Protein AF-A0A524DX60-F1 (afdb_monomer_lite)

Sequence (99 aa):
MSTEDYVSEVRRTIRDLIEAAMKESDADMKKKSQEAIENLRALISDVVEVGRGQLVGSESRIALNQIANMLGYSNGKTLMIAFGVKPKTKPNHVPPPPP

Foldseek 3Di:
DFLVVLLVVLVVLVVQLVVLVVPPDPVSNVVSNVVSLVVNLVSLLVLLVVCVPCCDPDSSQVSLQSSCVVVVHPGSVRVCVVSVHDRPDDPPPPPPDDD

Secondary structure (DSSP, 8-state):
--HHHHHHHHHHHHHHHHHHHTS--HHHHHHHHHHHHHHHHHHHHHHHHHTTT--SS-HHHHHHHHHHHHTT-SSHHHHHHHHTPPP-PPP---PPPP-

Radius of gyration: 16.83 Å; chains: 1; bounding box: 31×43×52 Å

pLDDT: mean 74.44, std 10.51, range [46.28, 86.75]

Structure (mmCIF, N/CA/C/O backbone):
data_AF-A0A524DX60-F1
#
_entry.id   AF-A0A524DX60-F1
#
loop_
_atom_site.group_PDB
_atom_site.id
_atom_site.type_symbol
_atom_site.label_atom_id
_atom_site.label_alt_id
_atom_site.label_comp_id
_atom_site.label_asym_id
_atom_site.label_entity_id
_atom_site.label_seq_id
_atom_site.pdbx_PDB_ins_code
_atom_site.Cartn_x
_atom_site.Cartn_y
_atom_site.Cartn_z
_atom_site.occupancy
_atom_site.B_iso_or_equiv
_atom_site.auth_seq_id
_atom_site.auth_comp_id
_atom_site.auth_asym_id
_atom_site.auth_atom_id
_atom_site.pdbx_PDB_model_num
ATOM 1 N N . MET A 1 1 ? -1.215 3.793 -14.510 1.00 64.06 1 MET A N 1
ATOM 2 C CA . MET A 1 1 ? -0.989 4.764 -13.424 1.00 64.06 1 MET A CA 1
ATOM 3 C C . MET A 1 1 ? 0.460 5.191 -13.438 1.00 64.06 1 MET A C 1
ATOM 5 O O . MET A 1 1 ? 1.324 4.353 -13.681 1.00 64.06 1 MET A O 1
ATOM 9 N N . SER A 1 2 ? 0.704 6.479 -13.216 1.00 74.19 2 SER A N 1
ATOM 10 C CA . SER A 1 2 ? 2.030 7.026 -12.930 1.00 74.19 2 SER A CA 1
ATOM 11 C C . SER A 1 2 ? 2.504 6.580 -11.541 1.00 74.19 2 SER A C 1
ATOM 13 O O . SER A 1 2 ? 1.700 6.212 -10.682 1.00 74.19 2 SER A O 1
ATOM 15 N N . THR A 1 3 ? 3.813 6.659 -11.291 1.00 70.62 3 THR A N 1
ATOM 16 C CA . THR A 1 3 ? 4.393 6.513 -9.943 1.00 70.62 3 THR A CA 1
ATOM 17 C C . THR A 1 3 ? 3.688 7.408 -8.919 1.00 70.62 3 THR A C 1
ATOM 19 O O . THR A 1 3 ? 3.420 6.978 -7.797 1.00 70.62 3 THR A O 1
ATOM 22 N N . GLU A 1 4 ? 3.359 8.641 -9.310 1.00 76.00 4 GLU A N 1
ATOM 23 C CA . GLU A 1 4 ? 2.700 9.620 -8.440 1.00 76.00 4 GLU A CA 1
ATOM 24 C C . GLU A 1 4 ? 1.271 9.213 -8.075 1.00 76.00 4 GLU A C 1
ATOM 26 O O . GLU A 1 4 ? 0.849 9.446 -6.940 1.00 76.00 4 GLU A O 1
ATOM 31 N N . ASP A 1 5 ? 0.558 8.547 -8.987 1.00 80.06 5 ASP A N 1
ATOM 32 C CA . ASP A 1 5 ? -0.798 8.057 -8.733 1.00 80.06 5 ASP A CA 1
ATOM 33 C C . ASP A 1 5 ? -0.768 6.969 -7.653 1.00 80.06 5 ASP A C 1
ATOM 35 O O . ASP A 1 5 ? -1.494 7.055 -6.665 1.00 80.06 5 ASP A O 1
ATOM 39 N N . TYR A 1 6 ? 0.143 5.994 -7.781 1.00 74.31 6 TYR A N 1
ATOM 40 C CA . TYR A 1 6 ? 0.286 4.908 -6.803 1.00 74.31 6 TYR A CA 1
ATOM 41 C C . TYR A 1 6 ? 0.648 5.424 -5.413 1.00 74.31 6 TYR A C 1
ATOM 43 O O . TYR A 1 6 ? 0.111 4.974 -4.401 1.00 74.31 6 TYR A O 1
ATOM 51 N N . VAL A 1 7 ? 1.569 6.384 -5.351 1.00 77.31 7 VAL A N 1
ATOM 52 C CA . VAL A 1 7 ? 2.011 6.978 -4.087 1.00 77.31 7 VAL A CA 1
ATOM 53 C C . VAL A 1 7 ? 0.895 7.806 -3.455 1.00 77.31 7 VAL A C 1
ATOM 55 O O . VAL A 1 7 ? 0.702 7.743 -2.240 1.00 77.31 7 VAL A O 1
ATOM 58 N N . SER A 1 8 ? 0.131 8.541 -4.262 1.00 84.75 8 SER A N 1
ATOM 59 C CA . SER A 1 8 ? -1.018 9.319 -3.793 1.00 84.75 8 SER A CA 1
ATOM 60 C C . SER A 1 8 ? -2.127 8.423 -3.249 1.00 84.75 8 SER A C 1
ATOM 62 O O . SER A 1 8 ? -2.686 8.716 -2.191 1.00 84.75 8 SER A O 1
ATOM 64 N N . GLU A 1 9 ? -2.404 7.304 -3.915 1.00 82.81 9 GLU A N 1
ATOM 65 C CA . GLU A 1 9 ? -3.428 6.357 -3.482 1.00 82.81 9 GLU A CA 1
ATOM 66 C C . GLU A 1 9 ? -3.033 5.652 -2.180 1.00 82.81 9 GLU A C 1
ATOM 68 O O . GLU A 1 9 ? -3.815 5.635 -1.232 1.00 82.81 9 GLU A O 1
ATOM 73 N N . VAL A 1 10 ? -1.774 5.215 -2.053 1.00 82.31 10 VAL A N 1
ATOM 74 C CA . VAL A 1 10 ? -1.252 4.665 -0.791 1.00 82.31 10 VAL A CA 1
ATOM 75 C C . VAL A 1 10 ? -1.323 5.684 0.348 1.00 82.31 10 VAL A C 1
ATOM 77 O O . VAL A 1 10 ? -1.740 5.339 1.453 1.00 82.31 10 VAL A O 1
ATOM 80 N N . ARG A 1 11 ? -0.956 6.951 0.107 1.00 83.25 11 ARG A N 1
ATOM 81 C CA . ARG A 1 11 ? -1.075 8.013 1.126 1.00 83.25 11 ARG A CA 1
ATOM 82 C C . ARG A 1 11 ? -2.514 8.206 1.579 1.00 83.25 11 ARG A C 1
ATOM 84 O O . ARG A 1 11 ? -2.751 8.397 2.771 1.00 83.25 11 ARG A O 1
ATOM 91 N N . ARG A 1 12 ? -3.461 8.151 0.643 1.00 86.75 12 ARG A N 1
ATOM 92 C CA . ARG A 1 12 ? -4.888 8.231 0.948 1.00 86.75 12 ARG A CA 1
ATOM 93 C C . ARG A 1 12 ? -5.327 7.049 1.808 1.00 86.75 12 ARG A C 1
ATOM 95 O O . ARG A 1 12 ? -5.898 7.277 2.864 1.00 86.75 12 ARG A O 1
ATOM 102 N N . THR A 1 13 ? -4.970 5.818 1.440 1.00 83.62 13 THR A N 1
ATOM 103 C CA . THR A 1 13 ? -5.318 4.625 2.227 1.00 83.62 13 THR A CA 1
ATOM 104 C C . THR A 1 13 ? -4.718 4.654 3.637 1.00 83.62 13 THR A C 1
ATOM 106 O O . THR A 1 13 ? -5.394 4.295 4.597 1.00 83.62 13 THR A O 1
ATOM 109 N N . ILE A 1 14 ? -3.476 5.128 3.796 1.00 83.31 14 ILE A N 1
ATOM 110 C CA . ILE A 1 14 ? -2.855 5.314 5.120 1.00 83.31 14 ILE A CA 1
ATOM 111 C C . ILE A 1 14 ? -3.609 6.372 5.934 1.00 83.31 14 ILE A C 1
ATOM 113 O O . ILE A 1 14 ? -3.847 6.171 7.124 1.00 83.31 14 ILE A O 1
ATOM 117 N N . ARG A 1 15 ? -4.005 7.494 5.320 1.00 83.69 15 ARG A N 1
ATOM 118 C CA . ARG A 1 15 ? -4.810 8.514 6.006 1.00 83.69 15 ARG A CA 1
ATOM 119 C C . ARG A 1 15 ? -6.154 7.940 6.452 1.00 83.69 15 ARG A C 1
ATOM 121 O O . ARG A 1 15 ? -6.510 8.117 7.612 1.00 83.69 15 ARG A O 1
ATOM 128 N N . ASP A 1 16 ? -6.844 7.218 5.577 1.00 82.12 16 ASP A N 1
ATOM 129 C CA . ASP A 1 16 ? -8.137 6.601 5.881 1.00 82.12 16 ASP A CA 1
ATOM 130 C C . ASP A 1 16 ? -8.015 5.583 7.032 1.00 82.12 16 ASP A C 1
ATOM 132 O O . ASP A 1 16 ? -8.883 5.525 7.904 1.00 82.12 16 ASP A O 1
ATOM 136 N N . LEU A 1 17 ? -6.906 4.834 7.092 1.00 76.62 17 LEU A N 1
ATOM 137 C CA . LEU A 1 17 ? -6.563 3.946 8.210 1.00 76.62 17 LEU A CA 1
ATOM 138 C C . LEU A 1 17 ? -6.379 4.701 9.525 1.00 76.62 17 LEU A C 1
ATOM 140 O O . LEU A 1 17 ? -6.930 4.292 10.544 1.00 76.62 17 LEU A O 1
ATOM 144 N N . ILE A 1 18 ? -5.618 5.797 9.512 1.00 79.56 18 ILE A N 1
ATOM 145 C CA . ILE A 1 18 ? -5.383 6.620 10.704 1.00 79.56 18 ILE A CA 1
ATOM 146 C C . ILE A 1 18 ? -6.702 7.243 11.176 1.00 79.56 18 ILE A C 1
ATOM 148 O O . ILE A 1 18 ? -7.009 7.207 12.362 1.00 79.56 18 ILE A O 1
ATOM 152 N N . GLU A 1 19 ? -7.524 7.758 10.261 1.00 79.25 19 GLU A N 1
ATOM 153 C CA . GLU A 1 19 ? -8.844 8.306 10.585 1.00 79.25 19 GLU A CA 1
ATOM 154 C C . GLU A 1 19 ? -9.815 7.249 11.117 1.00 79.25 19 GLU A C 1
ATOM 156 O O . GLU A 1 19 ? -10.608 7.541 12.014 1.00 79.25 19 GLU A O 1
ATOM 161 N N . ALA A 1 20 ? -9.767 6.025 10.587 1.00 73.81 20 ALA A N 1
ATOM 162 C CA . ALA A 1 20 ? -10.546 4.907 11.104 1.00 73.81 20 ALA A CA 1
ATOM 163 C C . ALA A 1 20 ? -10.060 4.475 12.494 1.00 73.81 20 ALA A C 1
ATOM 165 O O . ALA A 1 20 ? -10.893 4.220 13.356 1.00 73.81 20 ALA A O 1
ATOM 166 N N . ALA A 1 21 ? -8.745 4.449 12.728 1.00 68.12 21 ALA A N 1
ATOM 167 C CA . ALA A 1 21 ? -8.150 4.119 14.022 1.00 68.12 21 ALA A CA 1
ATOM 168 C C . ALA A 1 21 ? -8.406 5.192 15.096 1.00 68.12 21 ALA A C 1
ATOM 170 O O . ALA A 1 21 ? -8.496 4.866 16.274 1.00 68.12 21 ALA A O 1
ATOM 171 N N . MET A 1 22 ? -8.554 6.463 14.707 1.00 71.00 22 MET A N 1
ATOM 172 C CA . MET A 1 22 ? -8.924 7.553 15.622 1.00 71.00 22 MET A CA 1
ATOM 173 C C . MET A 1 22 ? -10.414 7.556 16.005 1.00 71.00 22 MET A C 1
ATOM 175 O O . MET A 1 22 ? -10.800 8.276 16.923 1.00 71.00 22 MET A O 1
ATOM 179 N N . LYS A 1 23 ? -11.273 6.794 15.313 1.00 67.50 23 LYS A N 1
ATOM 180 C CA . LYS A 1 23 ? -12.707 6.690 15.624 1.00 67.50 23 LYS A CA 1
ATOM 181 C C . LYS A 1 23 ? -12.941 5.451 16.501 1.00 67.50 23 LYS A C 1
ATOM 183 O O . LYS A 1 23 ? -12.855 4.334 16.014 1.00 67.50 23 LYS A O 1
ATOM 188 N N . GLU A 1 24 ? -13.269 5.671 17.776 1.00 58.22 24 GLU A N 1
ATOM 189 C CA . GLU A 1 24 ? -13.328 4.722 18.918 1.00 58.22 24 GLU A CA 1
ATOM 190 C C . GLU A 1 24 ? -14.241 3.465 18.804 1.00 58.22 24 GLU A C 1
ATOM 192 O O . GLU A 1 24 ? -14.492 2.801 19.807 1.00 58.22 24 GLU A O 1
ATOM 197 N N . SER A 1 25 ? -14.754 3.081 17.630 1.00 63.44 25 SER A N 1
ATOM 198 C CA . SER A 1 25 ? -15.586 1.867 17.488 1.00 63.44 25 SER A CA 1
ATOM 199 C C . SER A 1 25 ? -14.741 0.661 17.061 1.00 63.44 25 SER A C 1
ATOM 201 O O . SER A 1 25 ? -14.467 0.473 15.876 1.00 63.44 25 SER A O 1
ATOM 203 N N . ASP A 1 26 ? -14.353 -0.176 18.027 1.00 64.75 26 ASP A N 1
ATOM 204 C CA . ASP A 1 26 ? -13.466 -1.349 17.871 1.00 64.75 26 ASP A CA 1
ATOM 205 C C . ASP A 1 26 ? -13.893 -2.322 16.743 1.00 64.75 26 ASP A C 1
ATOM 207 O O . ASP A 1 26 ? -13.067 -2.869 16.005 1.00 64.75 26 ASP A O 1
ATOM 211 N N . ALA A 1 27 ? -15.202 -2.522 16.549 1.00 64.69 27 ALA A N 1
ATOM 212 C CA . ALA A 1 27 ? -15.728 -3.444 15.537 1.00 64.69 27 ALA A CA 1
ATOM 213 C C . ALA A 1 27 ? -15.660 -2.8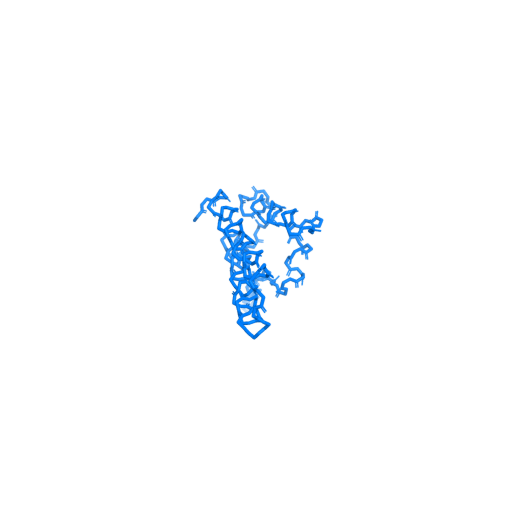68 14.109 1.00 64.69 27 ALA A C 1
ATOM 215 O O . ALA A 1 27 ? -15.243 -3.562 13.175 1.00 64.69 27 ALA A O 1
ATOM 216 N N . ASP A 1 28 ? -16.017 -1.592 13.939 1.00 66.94 28 ASP A N 1
ATOM 217 C CA . ASP A 1 28 ? -15.925 -0.900 12.647 1.00 66.94 28 ASP A CA 1
ATOM 218 C C . ASP A 1 28 ? -14.470 -0.615 12.268 1.00 66.94 28 ASP A C 1
ATOM 220 O O . ASP A 1 28 ? -14.100 -0.686 11.092 1.00 66.94 28 ASP A O 1
ATOM 224 N N . MET A 1 29 ? -13.627 -0.349 13.270 1.00 70.06 29 MET A N 1
ATOM 225 C CA . MET A 1 29 ? -12.190 -0.169 13.116 1.00 70.06 29 MET A CA 1
ATOM 226 C C . MET A 1 29 ? -11.547 -1.431 12.551 1.00 70.06 29 MET A C 1
ATOM 228 O O . MET A 1 29 ? -10.792 -1.337 11.583 1.00 70.06 29 MET A O 1
ATOM 232 N N . LYS A 1 30 ? -11.862 -2.614 13.093 1.00 70.31 30 LYS A N 1
ATOM 233 C CA . LYS A 1 30 ? -11.279 -3.874 12.614 1.00 70.31 30 LYS A CA 1
ATOM 234 C C . LYS A 1 30 ? -11.631 -4.148 11.151 1.00 70.31 30 LYS A C 1
ATOM 236 O O . LYS A 1 30 ? -10.747 -4.504 10.373 1.00 70.31 30 LYS A O 1
ATOM 241 N N . LYS A 1 31 ? -12.892 -3.922 10.762 1.00 77.19 31 LYS A N 1
ATOM 242 C CA . LYS A 1 31 ? -13.350 -4.117 9.378 1.00 77.19 31 LYS A CA 1
ATOM 243 C C . LYS A 1 31 ? -12.688 -3.131 8.411 1.00 77.19 31 LYS A C 1
ATOM 245 O O . LYS A 1 31 ? -12.109 -3.561 7.419 1.00 77.19 31 LYS A O 1
ATOM 250 N N . LYS A 1 32 ? -12.691 -1.831 8.728 1.00 76.81 32 LYS A N 1
ATOM 251 C CA . LYS A 1 32 ? -12.038 -0.801 7.896 1.00 76.81 32 LYS A CA 1
ATOM 252 C C . LYS A 1 32 ? -10.529 -0.988 7.807 1.00 76.81 32 LYS A C 1
ATOM 254 O O . LYS A 1 32 ? -9.947 -0.787 6.746 1.00 76.81 32 LYS A O 1
ATOM 259 N N . SER A 1 33 ? -9.901 -1.401 8.907 1.00 73.12 33 SER A N 1
ATOM 260 C CA . SER A 1 33 ? -8.469 -1.695 8.924 1.00 73.12 33 SER A CA 1
ATOM 261 C C . SER A 1 33 ? -8.133 -2.860 8.006 1.00 73.12 33 SER A C 1
ATOM 263 O O . SER A 1 33 ? -7.169 -2.788 7.251 1.00 73.12 33 SER A O 1
ATOM 265 N N . GLN A 1 34 ? -8.954 -3.911 8.023 1.00 79.06 34 GLN A N 1
ATOM 266 C CA . GLN A 1 34 ? -8.775 -5.053 7.139 1.00 79.06 34 GLN A CA 1
ATOM 267 C C . GLN A 1 34 ? -8.987 -4.677 5.664 1.00 79.06 34 GLN A C 1
ATOM 269 O O . GLN A 1 34 ? -8.126 -4.985 4.844 1.00 79.06 34 GLN A O 1
ATOM 274 N N . GLU A 1 35 ? -10.060 -3.950 5.337 1.00 82.44 35 GLU A N 1
ATOM 275 C CA . GLU A 1 35 ? -10.335 -3.476 3.969 1.00 82.44 35 GLU A CA 1
ATOM 276 C C . GLU A 1 35 ? -9.196 -2.600 3.427 1.00 82.44 35 GLU A C 1
ATOM 278 O O . GLU A 1 35 ? -8.755 -2.761 2.290 1.00 82.44 35 GLU A O 1
ATOM 283 N N . ALA A 1 36 ? -8.651 -1.700 4.245 1.00 78.94 36 ALA A N 1
ATOM 284 C CA . ALA A 1 36 ? -7.548 -0.849 3.824 1.00 78.94 36 ALA A CA 1
ATOM 285 C C . ALA A 1 36 ? -6.213 -1.605 3.686 1.00 78.94 36 ALA A C 1
ATOM 287 O O . ALA A 1 36 ? -5.434 -1.300 2.782 1.00 78.94 36 ALA A O 1
ATOM 288 N N . ILE A 1 37 ? -5.952 -2.625 4.513 1.00 81.56 37 ILE A N 1
ATOM 289 C CA . ILE A 1 37 ? -4.801 -3.526 4.327 1.00 81.56 37 ILE A CA 1
ATOM 290 C C . ILE A 1 37 ? -4.945 -4.325 3.023 1.00 81.56 37 ILE A C 1
ATOM 292 O O . ILE A 1 37 ? -3.965 -4.491 2.293 1.00 81.56 37 ILE A O 1
ATOM 296 N N . GLU A 1 38 ? -6.151 -4.798 2.704 1.00 84.12 38 GLU A N 1
ATOM 297 C CA . GLU A 1 38 ? -6.438 -5.491 1.444 1.00 84.12 38 GLU A CA 1
ATOM 298 C C . GLU A 1 38 ? -6.261 -4.562 0.234 1.00 84.12 38 GLU A C 1
ATOM 300 O O . GLU A 1 38 ? -5.613 -4.956 -0.739 1.00 84.12 38 GLU A O 1
ATOM 305 N N . ASN A 1 39 ? -6.708 -3.307 0.327 1.00 84.31 39 ASN A N 1
ATOM 306 C CA . ASN A 1 39 ? -6.470 -2.292 -0.704 1.00 84.31 39 ASN A CA 1
ATOM 307 C C . ASN A 1 39 ? -4.973 -2.011 -0.903 1.00 84.31 39 ASN A C 1
ATOM 309 O O . ASN A 1 39 ? -4.496 -1.993 -2.037 1.00 84.31 39 ASN A O 1
ATOM 313 N N . LEU A 1 40 ? -4.196 -1.868 0.180 1.00 82.50 40 LEU A N 1
ATOM 314 C CA . LEU A 1 40 ? -2.737 -1.717 0.091 1.00 82.50 40 LEU A CA 1
ATOM 315 C C . LEU A 1 40 ? -2.088 -2.928 -0.586 1.00 82.50 40 LEU A C 1
ATOM 317 O O . LEU A 1 40 ? -1.224 -2.764 -1.448 1.00 82.50 40 LEU A O 1
ATOM 321 N N . ARG A 1 41 ? -2.520 -4.149 -0.247 1.00 83.25 41 ARG A N 1
ATOM 322 C CA . ARG A 1 41 ? -2.037 -5.375 -0.898 1.00 83.25 41 ARG A CA 1
ATOM 323 C C . ARG A 1 41 ? -2.342 -5.370 -2.398 1.00 83.25 41 ARG A C 1
ATOM 325 O O . ARG A 1 41 ? -1.466 -5.738 -3.181 1.00 83.25 41 ARG A O 1
ATOM 332 N N . ALA A 1 42 ? -3.547 -4.962 -2.792 1.00 84.38 42 ALA A N 1
ATOM 333 C CA . ALA A 1 42 ? -3.952 -4.877 -4.192 1.00 84.38 42 ALA A CA 1
ATOM 334 C C . ALA A 1 42 ? -3.100 -3.861 -4.965 1.00 84.38 42 ALA A C 1
ATOM 336 O O . ALA A 1 42 ? -2.564 -4.206 -6.015 1.00 84.38 42 ALA A O 1
ATOM 337 N N . LEU A 1 43 ? -2.873 -2.669 -4.404 1.00 82.06 43 LEU A N 1
ATOM 338 C CA . LEU A 1 43 ? -2.011 -1.642 -5.002 1.00 82.06 43 LEU A CA 1
ATOM 339 C C . LEU A 1 43 ? -0.568 -2.125 -5.167 1.00 82.06 43 LEU A C 1
ATOM 341 O O . LEU A 1 43 ? 0.024 -1.966 -6.230 1.00 82.06 43 LEU A O 1
ATOM 345 N N . ILE A 1 44 ? 0.001 -2.764 -4.141 1.00 82.25 44 ILE A N 1
ATOM 346 C CA . ILE A 1 44 ? 1.356 -3.333 -4.211 1.00 82.25 44 ILE A CA 1
ATOM 347 C C . ILE A 1 44 ? 1.423 -4.417 -5.293 1.00 8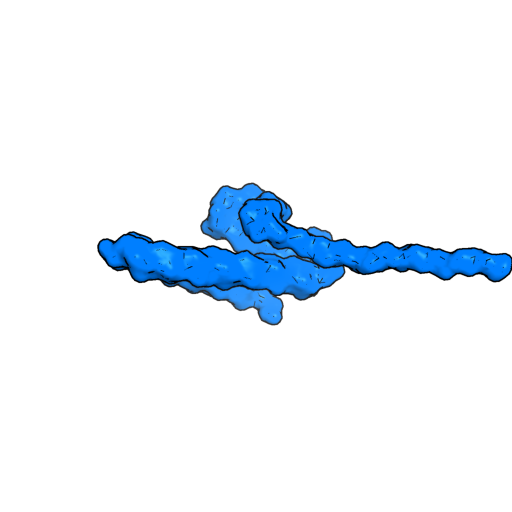2.25 44 ILE A C 1
ATOM 349 O O . ILE A 1 44 ? 2.405 -4.486 -6.031 1.00 82.25 44 ILE A O 1
ATOM 353 N N . SER A 1 45 ? 0.387 -5.251 -5.408 1.00 81.50 45 SER A N 1
ATOM 354 C CA . SER A 1 45 ? 0.293 -6.256 -6.468 1.00 81.50 45 SER A CA 1
ATOM 355 C C . SER A 1 45 ? 0.227 -5.614 -7.852 1.00 81.50 45 SER A C 1
ATOM 357 O O . SER A 1 45 ? 0.966 -6.039 -8.735 1.00 81.50 45 SER A O 1
ATOM 359 N N . ASP A 1 46 ? -0.579 -4.570 -8.033 1.00 82.00 46 ASP A N 1
ATOM 360 C CA . ASP A 1 46 ? -0.720 -3.869 -9.310 1.00 82.00 46 ASP A CA 1
ATOM 361 C C . ASP A 1 46 ? 0.593 -3.191 -9.733 1.00 82.00 46 ASP A C 1
ATOM 363 O O . ASP A 1 46 ? 1.066 -3.391 -10.850 1.00 82.00 46 ASP A O 1
ATOM 367 N N . VAL A 1 47 ? 1.287 -2.513 -8.8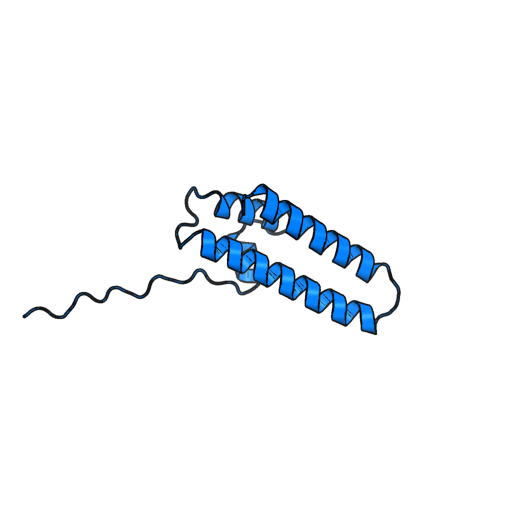08 1.00 77.44 47 VAL A N 1
ATOM 368 C CA . VAL A 1 47 ? 2.628 -1.948 -9.059 1.00 77.44 47 VAL A CA 1
ATOM 369 C C . VAL A 1 47 ? 3.607 -3.032 -9.526 1.00 77.44 47 VAL A C 1
ATOM 371 O O . VAL A 1 47 ? 4.399 -2.818 -10.447 1.00 77.44 47 VAL A O 1
ATOM 374 N N . VAL A 1 48 ? 3.560 -4.215 -8.909 1.00 77.31 48 VAL A N 1
ATOM 375 C CA . VAL A 1 48 ? 4.427 -5.349 -9.259 1.00 77.31 48 VAL A CA 1
ATOM 376 C C . VAL A 1 48 ? 4.047 -5.964 -10.612 1.00 77.31 48 VAL A C 1
ATOM 378 O O . VAL A 1 48 ? 4.941 -6.353 -11.371 1.00 77.31 48 VAL A O 1
ATOM 381 N N . GLU A 1 49 ? 2.756 -6.040 -10.939 1.00 77.12 49 GLU A N 1
ATOM 382 C CA . GLU A 1 49 ? 2.256 -6.547 -12.222 1.00 77.12 49 GLU A CA 1
ATOM 383 C C . GLU A 1 49 ? 2.554 -5.595 -13.382 1.00 77.12 49 GLU A C 1
ATOM 385 O O . GLU A 1 49 ? 3.059 -6.041 -14.419 1.00 77.12 49 GLU A O 1
ATOM 390 N N . VAL A 1 50 ? 2.337 -4.291 -13.194 1.00 72.56 50 VAL A N 1
ATOM 391 C CA . VAL A 1 50 ? 2.704 -3.243 -14.159 1.00 72.56 50 VAL A CA 1
ATOM 392 C C . VAL A 1 50 ? 4.213 -3.239 -14.400 1.00 72.56 50 VAL A C 1
ATOM 394 O O . VAL A 1 50 ? 4.657 -3.111 -15.541 1.00 72.56 50 VAL A O 1
ATOM 397 N N . GLY A 1 51 ? 5.011 -3.519 -13.364 1.00 64.06 51 GLY A N 1
ATOM 398 C CA . GLY A 1 51 ? 6.459 -3.707 -13.475 1.00 64.06 51 GLY A CA 1
ATOM 399 C C . GLY A 1 51 ? 6.906 -4.938 -14.284 1.00 64.06 51 GLY A C 1
ATOM 400 O O . GLY A 1 51 ? 8.113 -5.149 -14.429 1.00 64.06 51 GLY A O 1
ATOM 401 N N . ARG A 1 52 ? 5.971 -5.771 -14.784 1.00 57.22 52 ARG A N 1
ATOM 402 C CA . ARG A 1 52 ? 6.165 -6.925 -15.694 1.00 57.22 52 ARG A CA 1
ATOM 403 C C . ARG A 1 52 ? 7.471 -7.708 -15.477 1.00 57.22 52 ARG A C 1
ATOM 405 O O . ARG A 1 52 ? 8.221 -7.995 -16.410 1.00 57.22 52 ARG A O 1
ATOM 412 N N . GLY A 1 53 ? 7.746 -8.093 -14.230 1.00 55.16 53 GLY A N 1
ATOM 413 C CA . GLY A 1 53 ? 8.862 -8.983 -13.880 1.00 55.16 53 GLY A CA 1
ATOM 414 C C . GLY A 1 53 ? 10.265 -8.368 -13.984 1.00 55.16 53 GLY A C 1
ATOM 415 O O . GLY A 1 53 ? 11.237 -9.047 -13.659 1.00 55.16 53 GLY A O 1
ATOM 416 N N . GLN A 1 54 ? 10.393 -7.096 -14.367 1.00 48.91 54 GLN A N 1
ATOM 417 C CA . GLN A 1 54 ? 11.643 -6.342 -14.308 1.00 48.91 54 GLN A CA 1
ATOM 418 C C . GLN A 1 54 ? 11.475 -5.176 -13.331 1.00 48.91 54 GLN A C 1
ATOM 420 O O . GLN A 1 54 ? 11.335 -4.015 -13.706 1.00 48.91 54 GLN A O 1
ATOM 425 N N . LEU A 1 55 ? 11.574 -5.481 -12.034 1.00 57.84 55 LEU A N 1
ATOM 426 C CA . LEU A 1 55 ? 11.810 -4.483 -10.978 1.00 57.84 55 LEU A CA 1
ATOM 427 C C . LEU A 1 55 ? 13.245 -3.907 -11.072 1.00 57.84 55 LEU A C 1
ATOM 429 O O . LEU A 1 55 ? 13.909 -3.658 -10.069 1.00 57.84 55 LEU A O 1
ATOM 433 N N . VAL A 1 56 ? 13.791 -3.738 -12.273 1.00 46.28 56 VAL A N 1
ATOM 434 C CA . VAL A 1 56 ? 15.137 -3.217 -12.516 1.00 46.28 56 VAL A CA 1
ATOM 435 C C . VAL A 1 56 ? 14.974 -1.987 -13.399 1.00 46.28 56 VAL A C 1
ATOM 437 O O . VAL A 1 56 ? 14.647 -2.113 -14.569 1.00 46.28 56 VAL A O 1
ATOM 440 N N . GLY A 1 57 ? 15.135 -0.798 -12.810 1.00 54.62 57 GLY A N 1
ATOM 441 C CA . GLY A 1 57 ? 15.092 0.487 -13.523 1.00 54.62 57 GLY A CA 1
ATOM 442 C C . GLY A 1 57 ? 13.705 1.039 -13.882 1.00 54.62 57 GLY A C 1
ATOM 443 O O . GLY A 1 57 ? 13.637 2.116 -14.460 1.00 54.62 57 GLY A O 1
ATOM 444 N N . SER A 1 58 ? 12.613 0.349 -13.545 1.00 67.56 58 SER A N 1
ATOM 445 C CA . SER A 1 58 ? 11.243 0.765 -13.878 1.00 67.56 58 SER A CA 1
ATOM 446 C C . SER A 1 58 ? 10.644 1.750 -12.866 1.00 67.56 58 SER A C 1
ATOM 448 O O . SER A 1 58 ? 10.911 1.667 -11.664 1.00 67.56 58 SER A O 1
ATOM 450 N N . GLU A 1 59 ? 9.771 2.642 -13.346 1.00 72.88 59 GLU A N 1
ATOM 451 C CA . GLU A 1 59 ? 8.929 3.536 -12.532 1.00 72.88 59 GLU A CA 1
ATOM 452 C C . GLU A 1 59 ? 8.203 2.778 -11.408 1.00 72.88 59 GLU A C 1
ATOM 454 O O . GLU A 1 59 ? 8.194 3.207 -10.256 1.00 72.88 59 GLU A O 1
ATOM 459 N N . SER A 1 60 ? 7.737 1.561 -11.695 1.00 73.94 60 SER A N 1
ATOM 460 C CA . SER A 1 60 ? 7.139 0.653 -10.715 1.00 73.94 60 SER A CA 1
ATOM 461 C C . SER A 1 60 ? 8.050 0.346 -9.522 1.00 73.94 60 SER A C 1
ATOM 463 O O . SER A 1 60 ? 7.574 0.282 -8.395 1.00 73.94 60 SER A O 1
ATOM 465 N N . ARG A 1 61 ? 9.371 0.191 -9.709 1.00 77.06 61 ARG A N 1
ATOM 466 C CA . ARG A 1 61 ? 10.303 -0.008 -8.581 1.00 77.06 61 ARG A CA 1
ATOM 467 C C . ARG A 1 61 ? 10.467 1.258 -7.748 1.00 77.06 61 ARG A C 1
ATOM 469 O O . ARG A 1 61 ? 10.628 1.155 -6.532 1.00 77.06 61 ARG A O 1
ATOM 476 N N . ILE A 1 62 ? 10.457 2.428 -8.383 1.00 81.94 62 ILE A N 1
ATOM 477 C CA . ILE A 1 62 ? 10.527 3.711 -7.676 1.00 81.94 62 ILE A CA 1
ATOM 478 C C . ILE A 1 62 ? 9.271 3.869 -6.817 1.00 81.94 62 ILE A C 1
ATOM 480 O O . ILE A 1 62 ? 9.401 4.087 -5.613 1.00 81.94 62 ILE A O 1
ATOM 484 N N . ALA A 1 63 ? 8.089 3.634 -7.393 1.00 81.38 63 ALA A N 1
ATOM 485 C CA . ALA A 1 63 ? 6.820 3.611 -6.671 1.00 81.38 63 ALA A CA 1
ATOM 486 C C . ALA A 1 63 ? 6.861 2.628 -5.494 1.00 81.38 63 ALA A C 1
ATOM 488 O O . ALA A 1 63 ? 6.616 3.009 -4.355 1.00 81.38 63 ALA A O 1
ATOM 489 N N . LEU A 1 64 ? 7.272 1.381 -5.737 1.00 82.19 64 LEU A N 1
ATOM 490 C CA . LEU A 1 64 ? 7.332 0.335 -4.717 1.00 82.19 64 LEU A CA 1
ATOM 491 C C . LEU A 1 64 ? 8.284 0.686 -3.559 1.00 82.19 64 LEU A C 1
ATOM 493 O O . LEU A 1 64 ? 7.979 0.418 -2.400 1.00 82.19 64 LEU A O 1
ATOM 497 N N . ASN A 1 65 ? 9.433 1.299 -3.855 1.00 85.50 65 ASN A N 1
ATOM 498 C CA . ASN A 1 65 ? 10.374 1.763 -2.836 1.00 85.50 65 ASN A CA 1
ATOM 499 C C . ASN A 1 65 ? 9.834 2.964 -2.050 1.00 85.50 65 ASN A C 1
ATOM 501 O O . ASN A 1 65 ? 10.040 3.036 -0.841 1.00 85.50 65 ASN A O 1
ATOM 505 N N . GLN A 1 66 ? 9.137 3.893 -2.706 1.00 83.81 66 GLN A N 1
ATOM 506 C CA . GLN A 1 66 ? 8.488 5.007 -2.015 1.00 83.81 66 GLN A CA 1
ATOM 507 C C . GLN A 1 66 ? 7.364 4.508 -1.101 1.00 83.81 66 GLN A C 1
ATOM 509 O O . GLN A 1 66 ? 7.304 4.905 0.059 1.00 83.81 66 GLN A O 1
ATOM 514 N N . ILE A 1 67 ? 6.536 3.577 -1.581 1.00 84.19 67 ILE A N 1
ATOM 515 C CA . ILE A 1 67 ? 5.493 2.906 -0.795 1.00 84.19 67 ILE A CA 1
ATOM 516 C C . ILE A 1 67 ? 6.102 2.173 0.402 1.00 84.19 67 ILE A C 1
ATOM 518 O O . ILE A 1 67 ? 5.609 2.312 1.519 1.00 84.19 67 ILE A O 1
ATOM 522 N N . ALA A 1 68 ? 7.207 1.454 0.198 1.00 86.31 68 ALA A N 1
ATOM 523 C CA . ALA A 1 68 ? 7.912 0.772 1.276 1.00 86.31 68 ALA A CA 1
ATOM 524 C C . ALA A 1 68 ? 8.359 1.748 2.367 1.00 86.31 68 ALA A C 1
ATOM 526 O O . ALA A 1 68 ? 8.042 1.527 3.531 1.00 86.31 68 ALA A O 1
ATOM 527 N N . ASN A 1 69 ? 9.005 2.851 1.987 1.00 85.62 69 ASN A N 1
ATOM 528 C CA . ASN A 1 69 ? 9.454 3.864 2.941 1.00 85.62 69 ASN A CA 1
ATOM 529 C C . ASN A 1 69 ? 8.285 4.512 3.697 1.00 85.62 69 ASN A C 1
ATOM 531 O O . ASN A 1 69 ? 8.398 4.745 4.896 1.00 85.62 69 ASN A O 1
ATOM 535 N N . MET A 1 70 ? 7.153 4.766 3.030 1.00 83.19 70 MET A N 1
ATOM 536 C CA . MET A 1 70 ? 5.954 5.311 3.686 1.00 83.19 70 MET A CA 1
ATOM 537 C C . MET A 1 70 ? 5.372 4.359 4.735 1.00 83.19 70 MET A C 1
ATOM 539 O O . MET A 1 70 ? 4.842 4.810 5.744 1.00 83.19 70 MET A O 1
ATOM 543 N N . LEU A 1 71 ? 5.490 3.052 4.508 1.00 82.88 71 LEU A N 1
ATOM 544 C CA . LEU A 1 71 ? 5.018 2.010 5.418 1.00 82.88 71 LEU A CA 1
ATOM 545 C C . LEU A 1 71 ? 6.101 1.534 6.408 1.00 82.88 71 LEU A C 1
ATOM 547 O O . LEU A 1 71 ? 5.868 0.594 7.163 1.00 82.88 71 LEU A O 1
ATOM 551 N N . GLY A 1 72 ? 7.283 2.164 6.419 1.00 84.75 72 GLY A N 1
ATOM 552 C CA . GLY A 1 72 ? 8.381 1.832 7.336 1.00 84.75 72 GLY A CA 1
ATOM 553 C C . GLY A 1 72 ? 9.225 0.613 6.937 1.00 84.75 72 GLY A C 1
ATOM 554 O O . GLY A 1 72 ? 9.999 0.107 7.747 1.00 84.75 72 GLY A O 1
ATOM 555 N N . TYR A 1 73 ? 9.111 0.130 5.700 1.00 85.62 73 TYR A N 1
ATOM 556 C CA . TYR A 1 73 ? 9.941 -0.950 5.167 1.00 85.62 73 TYR A CA 1
ATOM 557 C C . TYR A 1 73 ? 11.202 -0.416 4.488 1.00 85.62 73 TYR A C 1
ATOM 559 O O . TYR A 1 73 ? 11.190 0.605 3.810 1.00 85.62 73 TYR A O 1
ATOM 567 N N . SER A 1 74 ? 12.289 -1.182 4.592 1.00 83.69 74 SER A N 1
ATOM 568 C CA . SER A 1 74 ? 13.610 -0.809 4.069 1.00 83.69 74 SER A CA 1
ATOM 569 C C . SER A 1 74 ? 13.696 -0.693 2.543 1.00 83.69 74 SER A C 1
ATOM 571 O O . SER A 1 74 ? 14.591 -0.025 2.031 1.0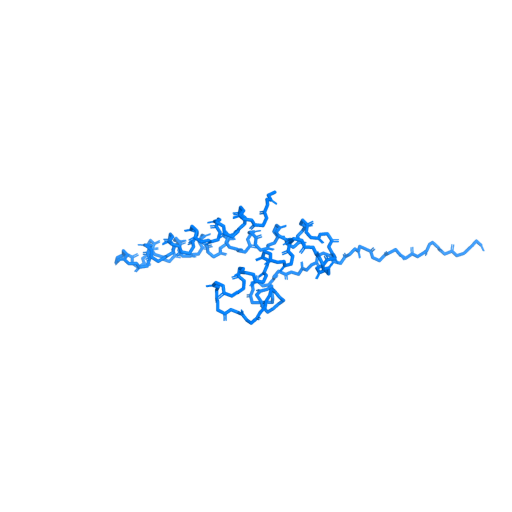0 83.69 74 SER A O 1
ATOM 573 N N . ASN A 1 75 ? 12.828 -1.386 1.802 1.00 84.19 75 ASN A N 1
ATOM 574 C CA . ASN A 1 75 ? 12.714 -1.305 0.345 1.00 84.19 75 ASN A CA 1
ATOM 575 C C . ASN A 1 75 ? 11.449 -2.035 -0.141 1.00 84.19 75 ASN A C 1
ATOM 577 O O . ASN A 1 75 ? 10.815 -2.791 0.602 1.00 84.19 75 ASN A O 1
ATOM 581 N N . GLY A 1 76 ? 11.120 -1.858 -1.423 1.00 82.12 76 GLY A N 1
ATOM 582 C CA . GLY A 1 76 ? 9.968 -2.481 -2.073 1.00 82.12 76 GLY A CA 1
ATOM 583 C C . GLY A 1 76 ? 9.974 -4.013 -2.027 1.00 82.12 76 GLY A C 1
ATOM 584 O O . GLY A 1 76 ? 8.915 -4.625 -1.943 1.00 82.12 76 GLY A O 1
ATOM 585 N N . LYS A 1 77 ? 11.147 -4.659 -1.994 1.00 81.38 77 LYS A N 1
ATOM 586 C CA . LYS A 1 77 ? 11.242 -6.123 -1.864 1.00 81.38 77 LYS A CA 1
ATOM 587 C C . LYS A 1 77 ? 10.817 -6.587 -0.467 1.00 81.38 77 LYS A C 1
ATOM 589 O O . LYS A 1 77 ? 10.075 -7.559 -0.358 1.00 81.38 77 LYS A O 1
ATOM 594 N N . THR A 1 78 ? 11.250 -5.895 0.586 1.00 83.06 78 THR A N 1
ATOM 595 C CA . THR A 1 78 ? 10.825 -6.171 1.968 1.00 83.06 78 THR A CA 1
ATOM 596 C C . THR A 1 78 ? 9.318 -5.972 2.120 1.00 83.06 78 THR A C 1
ATOM 598 O O . THR A 1 78 ? 8.644 -6.824 2.694 1.00 83.06 78 THR A O 1
ATOM 601 N N . LEU A 1 79 ? 8.781 -4.896 1.538 1.00 84.94 79 LEU A N 1
ATOM 602 C CA . LEU A 1 79 ? 7.344 -4.628 1.495 1.00 84.94 79 LEU A CA 1
ATOM 603 C C . LEU A 1 79 ? 6.570 -5.771 0.818 1.00 84.94 79 LEU A C 1
ATOM 605 O O . LEU A 1 79 ? 5.606 -6.284 1.378 1.00 84.94 79 LEU A O 1
ATOM 609 N N . MET A 1 80 ? 7.008 -6.209 -0.364 1.00 82.31 80 MET A N 1
ATOM 610 C CA . MET A 1 80 ? 6.380 -7.322 -1.082 1.00 82.31 80 MET A CA 1
ATOM 611 C C . MET A 1 80 ? 6.334 -8.603 -0.244 1.00 82.31 80 MET A C 1
ATOM 613 O O . MET A 1 80 ? 5.303 -9.270 -0.204 1.00 82.31 80 MET A O 1
ATOM 617 N N . ILE A 1 81 ? 7.427 -8.929 0.455 1.00 82.81 81 ILE A N 1
ATOM 618 C CA . ILE A 1 81 ? 7.487 -10.090 1.352 1.00 82.81 81 ILE A CA 1
ATOM 619 C C . ILE A 1 81 ? 6.484 -9.933 2.499 1.00 82.81 81 ILE A C 1
ATOM 621 O O . ILE A 1 81 ? 5.725 -10.863 2.762 1.00 82.81 81 ILE A O 1
ATOM 625 N N . ALA A 1 82 ? 6.438 -8.760 3.135 1.00 81.31 82 ALA A N 1
ATOM 626 C CA . ALA A 1 82 ? 5.528 -8.484 4.245 1.00 81.31 82 ALA A CA 1
ATOM 627 C C . ALA A 1 82 ? 4.049 -8.593 3.840 1.00 81.31 82 ALA A C 1
ATOM 629 O O . ALA A 1 82 ? 3.238 -9.132 4.588 1.00 81.31 82 ALA A O 1
ATOM 630 N N . PHE A 1 83 ? 3.706 -8.152 2.628 1.00 80.25 83 PHE A N 1
ATOM 631 C CA . PHE A 1 83 ? 2.349 -8.253 2.091 1.00 80.25 83 PHE A CA 1
ATOM 632 C C . PHE A 1 83 ? 2.066 -9.588 1.386 1.00 80.25 83 PHE A C 1
ATOM 634 O O . PHE A 1 83 ? 0.931 -9.825 0.972 1.00 80.25 83 PHE A O 1
ATOM 641 N N . GLY A 1 84 ? 3.044 -10.492 1.276 1.00 80.62 84 GLY A N 1
ATOM 642 C CA . GLY A 1 84 ? 2.893 -11.781 0.593 1.00 80.62 84 GLY A CA 1
ATOM 643 C C . GLY A 1 84 ? 2.720 -11.669 -0.928 1.00 80.62 84 GLY A C 1
ATOM 644 O O . GLY A 1 84 ? 2.231 -12.603 -1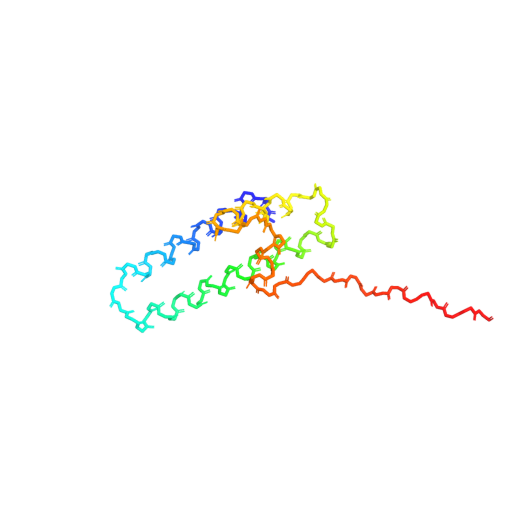.560 1.00 80.62 84 GLY A O 1
ATOM 645 N N . VAL A 1 85 ? 3.113 -10.543 -1.524 1.00 77.94 85 VAL A N 1
ATOM 646 C CA . VAL A 1 85 ? 3.036 -10.300 -2.967 1.00 77.94 85 VAL A CA 1
ATOM 647 C C . VAL A 1 85 ? 4.278 -10.888 -3.629 1.00 77.94 85 VAL A C 1
ATOM 649 O O . VAL A 1 85 ? 5.405 -10.488 -3.342 1.00 77.94 85 VAL A O 1
ATOM 652 N N . LYS A 1 86 ? 4.090 -11.848 -4.536 1.00 68.75 86 LYS A N 1
ATOM 653 C CA . LYS A 1 86 ? 5.181 -12.416 -5.338 1.00 68.75 86 LYS A CA 1
ATOM 654 C C . LYS A 1 86 ? 5.127 -11.838 -6.751 1.00 68.75 86 LYS A C 1
ATOM 656 O O . LYS A 1 86 ? 4.039 -11.769 -7.319 1.00 68.75 86 LYS A O 1
ATOM 661 N N . PRO A 1 87 ? 6.272 -11.474 -7.358 1.00 63.41 87 PRO A N 1
ATOM 662 C CA . PRO A 1 87 ? 6.287 -11.187 -8.781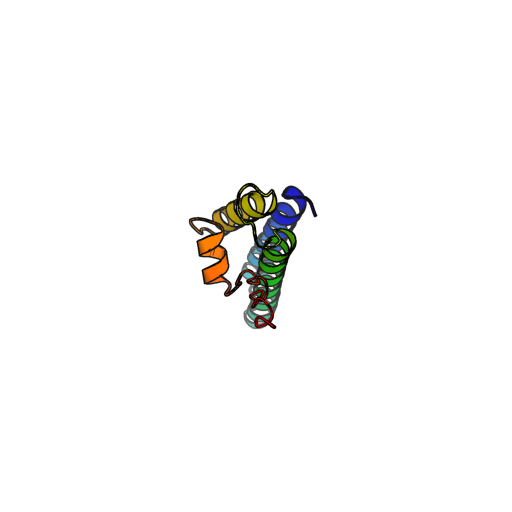 1.00 63.41 87 PRO A CA 1
ATOM 663 C C . PRO A 1 87 ? 5.862 -12.456 -9.520 1.00 63.41 87 PRO A C 1
ATOM 665 O O . PRO A 1 87 ? 6.375 -13.537 -9.221 1.00 63.41 87 PRO A O 1
ATOM 668 N N . LYS A 1 88 ? 4.941 -12.342 -10.483 1.00 58.62 88 LYS A N 1
ATOM 669 C CA . LYS A 1 88 ? 4.648 -13.444 -11.403 1.00 58.62 88 LYS A CA 1
ATOM 670 C C . LYS A 1 88 ? 5.939 -13.760 -12.159 1.00 58.62 88 LYS A C 1
ATOM 672 O O . LYS A 1 88 ? 6.337 -13.025 -13.061 1.00 58.62 88 LYS A O 1
ATOM 677 N N . THR A 1 89 ? 6.632 -14.827 -11.768 1.00 52.78 89 THR A N 1
ATOM 678 C CA . THR A 1 89 ? 7.684 -15.420 -12.593 1.00 52.78 89 THR A CA 1
ATOM 679 C C . THR A 1 89 ? 7.041 -15.765 -13.927 1.00 52.78 89 THR A C 1
ATOM 681 O O . THR A 1 89 ? 6.016 -16.451 -13.940 1.00 52.78 89 THR A O 1
ATOM 684 N N . LYS A 1 90 ? 7.597 -15.266 -15.041 1.00 52.25 90 LYS A N 1
ATOM 685 C CA . LYS A 1 90 ? 7.192 -15.724 -16.377 1.00 52.25 90 LYS A CA 1
ATOM 686 C C . LYS A 1 90 ? 7.152 -17.261 -16.358 1.00 52.25 90 LYS A C 1
ATOM 688 O O . LYS A 1 90 ? 8.056 -17.848 -15.756 1.00 52.25 90 LYS A O 1
ATOM 693 N N . PRO A 1 91 ? 6.145 -17.913 -16.967 1.00 48.47 91 PRO A N 1
ATOM 694 C CA . PRO A 1 91 ? 6.185 -19.359 -17.126 1.00 48.47 91 PRO A CA 1
ATOM 695 C C . PRO A 1 91 ? 7.519 -19.708 -17.786 1.00 48.47 91 PRO A C 1
ATOM 697 O O . PRO A 1 91 ? 7.899 -19.067 -18.768 1.00 48.47 91 PRO A O 1
ATOM 700 N N . ASN A 1 92 ? 8.255 -20.656 -17.198 1.00 48.09 92 ASN A N 1
ATOM 701 C CA . ASN A 1 92 ? 9.447 -21.223 -17.815 1.00 48.09 92 ASN A CA 1
ATOM 702 C C . ASN A 1 92 ? 9.099 -21.533 -19.274 1.00 48.09 92 ASN A C 1
ATOM 704 O O . ASN A 1 92 ? 8.236 -22.373 -19.533 1.00 48.09 92 ASN A O 1
ATOM 708 N N . HIS A 1 93 ? 9.749 -20.857 -20.222 1.00 52.00 93 HIS A N 1
ATOM 709 C CA . HIS A 1 93 ? 9.835 -21.373 -21.578 1.00 52.00 93 HIS A CA 1
ATOM 710 C C . HIS A 1 93 ? 10.680 -22.636 -21.464 1.00 52.00 93 HIS A C 1
ATOM 712 O O . HIS A 1 93 ? 11.905 -22.585 -21.498 1.00 52.00 93 HIS A O 1
ATOM 718 N N . VAL A 1 94 ? 10.018 -23.765 -21.224 1.00 60.88 94 VAL A N 1
ATOM 719 C CA . VAL A 1 94 ? 10.613 -25.066 -21.482 1.00 60.88 94 VAL A CA 1
ATOM 720 C C . VAL A 1 94 ? 10.795 -25.089 -23.001 1.00 60.88 94 VAL A C 1
ATOM 722 O O . VAL A 1 94 ? 9.789 -24.965 -23.708 1.00 60.88 94 VAL A O 1
ATOM 725 N N . PRO A 1 95 ? 12.030 -25.110 -23.533 1.00 67.62 95 PRO A N 1
ATOM 726 C CA . PRO A 1 95 ? 12.208 -25.261 -24.968 1.00 67.62 95 PRO A CA 1
ATOM 727 C C . PRO A 1 95 ? 11.528 -26.572 -25.395 1.00 67.62 95 PRO A C 1
ATOM 729 O O . PRO A 1 95 ? 11.574 -27.545 -24.633 1.00 67.62 95 PRO A O 1
ATOM 732 N N . PRO A 1 96 ? 10.850 -26.611 -26.556 1.00 71.25 96 PRO A N 1
ATOM 733 C CA . PRO A 1 96 ? 10.269 -27.853 -27.046 1.00 71.25 96 PRO A CA 1
ATOM 734 C C . PRO A 1 96 ? 11.373 -28.917 -27.173 1.00 71.25 96 PRO A C 1
ATOM 736 O O . PRO A 1 96 ? 12.517 -28.562 -27.482 1.00 71.25 96 PRO A O 1
ATOM 739 N N . PRO A 1 97 ? 11.074 -30.201 -26.898 1.00 67.50 97 PRO A N 1
ATOM 740 C CA . PRO A 1 97 ? 12.065 -31.259 -27.036 1.00 67.50 97 PRO A CA 1
ATOM 741 C C . PRO A 1 97 ? 12.589 -31.304 -28.484 1.00 67.50 97 PRO A C 1
ATOM 743 O O . PRO A 1 97 ? 11.815 -31.038 -29.410 1.00 67.50 97 PRO A O 1
ATOM 746 N N . PRO A 1 98 ? 13.892 -31.579 -28.688 1.00 73.69 98 PRO A N 1
ATOM 747 C CA . PRO A 1 98 ? 14.482 -31.646 -30.022 1.00 73.69 98 PRO A CA 1
ATOM 748 C C . PRO A 1 98 ? 13.838 -32.765 -30.873 1.00 73.69 98 PRO A C 1
ATOM 750 O O . PRO A 1 98 ? 13.316 -33.719 -30.290 1.00 73.69 98 PRO A O 1
ATOM 753 N N . PRO A 1 99 ? 13.842 -32.615 -32.216 1.00 73.62 99 PRO A N 1
ATOM 754 C CA . PRO A 1 99 ? 13.172 -33.517 -33.158 1.00 73.62 99 PRO A CA 1
ATOM 755 C C . PRO A 1 99 ? 13.755 -34.932 -33.189 1.00 73.62 99 PRO A C 1
ATOM 757 O O . PRO A 1 99 ? 14.970 -35.086 -32.923 1.00 73.62 99 PRO A O 1
#